Protein AF-A0A164MED4-F1 (afdb_monomer)

Nearest PDB structures (foldseek):
  8t9s-assembly1_A  TM=5.543E-01  e=3.605E+00  Mycobacterium phage Phaedrus
  4dm0-assembly1_A-2  TM=3.197E-01  e=7.855E+00  Escherichia coli

Sequence (87 aa):
MSSFLTATTHFTFESAEYWPEKVNRYGPDDRYESRVPAYIYVRLGAVTVMLTIEDARALADALPNVLAEHEYADYVADAAVQVKAVA

Radius of gyration: 21.4 Å; Cα contacts (8 Å, |Δi|>4): 83; chains: 1; bounding box: 44×26×68 Å

Solvent-accessible surface area (backbone atoms only — not comparable to full-atom values): 5308 Å² total; per-residue (Å²): 137,88,83,79,79,81,74,82,70,84,68,51,77,74,49,76,46,82,42,73,61,47,73,49,64,40,71,83,88,50,74,40,79,46,80,42,74,45,34,36,41,36,32,39,69,97,43,76,46,81,32,48,62,68,57,49,49,54,46,61,71,43,44,63,58,56,50,51,54,48,54,50,50,51,54,52,52,54,54,56,52,54,58,64,75,76,109

Foldseek 3Di:
DDDDPPPPPPFDWDDKDKDQWDWDFDDVPSPDIDTDHIWIWTDGDVDIDIGHPVRVVVCVVCVVVVVVVVVVVVVVVVVVVVVVVVD

Secondary structure (DSSP, 8-state):
------------EEEEEEE--EEEEESGGG-EEEEE--EEEEEETTEEEEEEHHHHHHHHHHHHHHHHHHHHHHHHHHHHHHHHH--

Organism: NCBI:txid455432

Mean predicted aligned error: 10.73 Å

pLDDT: mean 78.48, std 18.96, range [28.34, 96.19]

Structure (mmCIF, N/CA/C/O backbone):
data_AF-A0A164MED4-F1
#
_entry.id   AF-A0A164MED4-F1
#
loop_
_atom_site.group_PDB
_atom_site.id
_atom_site.type_symbol
_atom_site.label_atom_id
_atom_site.label_alt_id
_atom_site.label_comp_id
_atom_site.label_asym_id
_atom_site.label_entity_id
_atom_site.label_seq_id
_atom_site.pdbx_PDB_ins_code
_atom_site.Cartn_x
_atom_site.Cartn_y
_atom_site.Cartn_z
_atom_site.occupancy
_atom_site.B_iso_or_equiv
_atom_site.auth_seq_id
_atom_site.auth_comp_id
_atom_site.auth_asym_id
_atom_site.auth_atom_id
_atom_site.pdbx_PDB_model_num
ATOM 1 N N . MET A 1 1 ? 27.848 -18.574 -13.579 1.00 31.20 1 MET A N 1
ATOM 2 C CA . MET A 1 1 ? 26.598 -18.598 -14.366 1.00 31.20 1 MET A CA 1
ATOM 3 C C . MET A 1 1 ? 25.572 -17.793 -13.593 1.00 31.20 1 MET A C 1
ATOM 5 O O . MET A 1 1 ? 25.154 -18.253 -12.543 1.00 31.20 1 MET A O 1
ATOM 9 N N . SER A 1 2 ? 25.272 -16.570 -14.034 1.00 30.14 2 SER A N 1
ATOM 10 C CA . SER A 1 2 ? 24.262 -15.719 -13.394 1.00 30.14 2 SER A CA 1
ATOM 11 C C . SER A 1 2 ? 22.983 -15.827 -14.213 1.00 30.14 2 SER A C 1
ATOM 13 O O . SER A 1 2 ? 22.940 -15.366 -15.350 1.00 30.14 2 SER A O 1
ATOM 15 N N . SER A 1 3 ? 21.986 -16.524 -13.684 1.00 28.34 3 SER A N 1
ATOM 16 C CA . SER A 1 3 ? 20.646 -16.587 -14.260 1.00 28.34 3 SER A CA 1
ATOM 17 C C . SER A 1 3 ? 19.839 -15.414 -13.716 1.00 28.34 3 SER A C 1
ATOM 19 O O . SER A 1 3 ? 19.443 -15.429 -12.552 1.00 28.34 3 SER A O 1
ATOM 21 N N . PHE A 1 4 ? 19.602 -14.407 -14.552 1.00 36.50 4 PHE A N 1
ATOM 22 C CA . PHE A 1 4 ? 18.554 -13.426 -14.307 1.00 36.50 4 PHE A CA 1
ATOM 23 C C . PHE A 1 4 ? 17.233 -14.079 -14.713 1.00 36.50 4 PHE A C 1
ATOM 25 O O . PHE A 1 4 ? 16.975 -14.313 -15.892 1.00 36.50 4 PHE A O 1
ATOM 32 N N . LEU A 1 5 ? 16.425 -14.457 -13.724 1.00 33.78 5 LEU A N 1
ATOM 33 C CA . LEU A 1 5 ? 15.012 -14.730 -13.948 1.00 33.78 5 LEU A CA 1
ATOM 34 C C . LEU A 1 5 ? 14.367 -13.383 -14.277 1.00 33.78 5 LEU A C 1
ATOM 36 O O . LEU A 1 5 ? 14.033 -12.625 -13.370 1.00 33.78 5 LEU A O 1
ATOM 40 N N . THR A 1 6 ? 14.209 -13.074 -15.564 1.00 39.41 6 THR A N 1
ATOM 41 C CA . THR A 1 6 ? 13.276 -12.033 -16.001 1.00 39.41 6 THR A CA 1
ATOM 42 C C . THR A 1 6 ? 11.873 -12.563 -15.728 1.00 39.41 6 THR A C 1
ATOM 44 O O . THR A 1 6 ? 11.206 -13.122 -16.593 1.00 39.41 6 THR A O 1
ATOM 47 N N . ALA A 1 7 ? 11.441 -12.472 -14.475 1.00 36.09 7 ALA A N 1
ATOM 48 C CA . ALA A 1 7 ? 10.036 -12.558 -14.153 1.00 36.09 7 ALA A CA 1
ATOM 49 C C . ALA A 1 7 ? 9.431 -11.225 -14.596 1.00 36.09 7 ALA A C 1
ATOM 51 O O . ALA A 1 7 ? 9.325 -10.299 -13.792 1.00 36.09 7 ALA A O 1
ATOM 52 N N . THR A 1 8 ? 9.071 -11.112 -15.881 1.00 43.81 8 THR A N 1
ATOM 53 C CA . THR A 1 8 ? 8.179 -10.059 -16.384 1.00 43.81 8 THR A CA 1
ATOM 54 C C . THR A 1 8 ? 6.815 -10.302 -15.753 1.00 43.81 8 THR A C 1
ATOM 56 O O . THR A 1 8 ? 5.884 -10.842 -16.352 1.00 43.81 8 THR A O 1
ATOM 59 N N . THR A 1 9 ? 6.729 -10.025 -14.460 1.00 48.97 9 THR A N 1
ATOM 60 C CA . THR A 1 9 ? 5.501 -10.177 -13.712 1.00 48.97 9 THR A CA 1
ATOM 61 C C . THR A 1 9 ? 4.734 -8.915 -14.024 1.00 48.97 9 THR A C 1
ATOM 63 O O . THR A 1 9 ? 4.958 -7.873 -13.416 1.00 48.97 9 THR A O 1
ATOM 66 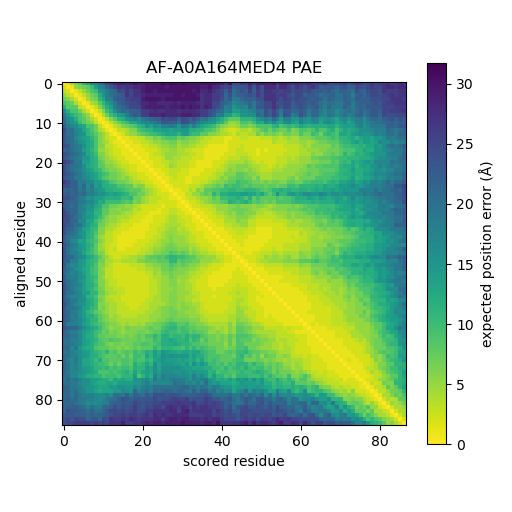N N . HIS A 1 10 ? 3.906 -8.987 -15.064 1.00 51.06 10 HIS A N 1
ATOM 67 C CA . HIS A 1 10 ? 2.938 -7.953 -15.389 1.00 51.06 10 HIS A CA 1
ATOM 68 C C . HIS A 1 10 ? 1.974 -7.832 -14.203 1.00 51.06 10 HIS A C 1
ATOM 70 O O . HIS A 1 10 ? 0.929 -8.477 -14.161 1.00 51.06 10 HIS A O 1
ATOM 76 N N . PHE A 1 11 ? 2.352 -7.058 -13.190 1.00 55.09 11 PHE A N 1
ATOM 77 C CA . PHE A 1 11 ? 1.461 -6.694 -12.106 1.00 55.09 11 PHE A CA 1
ATOM 78 C C . PHE A 1 11 ? 0.614 -5.531 -12.600 1.00 55.09 11 PHE A C 1
ATOM 80 O O . PHE A 1 11 ? 1.097 -4.410 -12.752 1.00 55.09 11 PHE A O 1
ATOM 87 N N . THR A 1 12 ? -0.658 -5.793 -12.880 1.00 59.66 12 THR A N 1
ATOM 88 C CA . THR A 1 12 ? -1.607 -4.712 -13.125 1.00 59.66 12 THR A CA 1
ATOM 89 C C . THR A 1 12 ? -1.962 -4.100 -11.780 1.00 59.66 12 THR A C 1
ATOM 91 O O . THR A 1 12 ? -2.551 -4.760 -10.923 1.00 59.66 12 THR A O 1
ATOM 94 N N . PHE A 1 13 ? -1.560 -2.849 -11.575 1.00 66.31 13 PHE A N 1
ATOM 95 C CA . PHE A 1 13 ? -1.993 -2.084 -10.417 1.00 66.31 13 PHE A CA 1
ATOM 96 C C . PHE A 1 13 ? -3.473 -1.747 -10.582 1.00 66.31 13 PHE A C 1
ATOM 98 O O . PHE A 1 13 ? -3.848 -1.039 -11.514 1.00 66.31 13 PHE A O 1
ATOM 105 N N . GLU A 1 14 ? -4.317 -2.274 -9.698 1.00 82.31 14 GLU A N 1
ATOM 106 C CA . GLU A 1 14 ? -5.766 -2.087 -9.799 1.00 82.31 14 GLU A CA 1
ATOM 107 C C . GLU A 1 14 ? -6.240 -0.922 -8.934 1.00 82.31 14 GLU A C 1
ATOM 109 O O . GLU A 1 14 ? -7.025 -0.085 -9.372 1.00 82.31 14 GLU A O 1
ATOM 114 N N . SER A 1 15 ? -5.782 -0.872 -7.682 1.00 85.44 15 SER A N 1
ATOM 115 C CA . SER A 1 15 ? -6.184 0.161 -6.728 1.00 85.44 15 SER A CA 1
ATOM 116 C C . SER A 1 15 ? -5.229 0.229 -5.541 1.00 85.44 15 SER A C 1
ATOM 118 O O . SER A 1 15 ? -4.595 -0.765 -5.178 1.00 85.44 15 SER A O 1
ATOM 120 N N . ALA A 1 16 ? -5.184 1.398 -4.906 1.00 87.94 16 ALA A N 1
ATOM 121 C CA . ALA A 1 16 ? -4.658 1.557 -3.560 1.00 87.94 16 ALA A CA 1
ATOM 122 C C . ALA A 1 16 ? -5.715 2.201 -2.667 1.00 87.94 16 ALA A C 1
ATOM 124 O O . ALA A 1 16 ? -6.399 3.142 -3.071 1.00 87.94 16 ALA A O 1
ATOM 125 N N . GLU A 1 17 ? -5.826 1.694 -1.446 1.00 93.88 17 GLU A N 1
ATOM 126 C CA . GLU A 1 17 ? -6.802 2.138 -0.462 1.00 93.88 17 GLU A CA 1
ATOM 127 C C . GLU A 1 17 ? -6.096 2.488 0.848 1.00 93.88 17 GLU A C 1
ATOM 129 O O . GLU A 1 17 ? -5.362 1.673 1.411 1.00 93.88 17 GLU A O 1
ATOM 134 N N . TYR A 1 18 ? -6.317 3.709 1.336 1.00 93.50 18 TYR A N 1
ATOM 135 C CA . TYR A 1 18 ? -5.780 4.167 2.612 1.00 93.50 18 TYR A CA 1
ATOM 136 C C . TYR A 1 18 ? -6.709 3.775 3.759 1.00 93.50 18 TYR A C 1
ATOM 138 O O . TYR A 1 18 ? -7.894 4.108 3.755 1.00 93.50 18 TYR A O 1
ATOM 146 N N . TRP A 1 19 ? -6.148 3.103 4.758 1.00 94.56 19 TRP A N 1
ATOM 147 C CA . TRP A 1 19 ? -6.835 2.709 5.977 1.00 94.56 19 TRP A CA 1
ATOM 148 C C . TRP A 1 19 ? -6.260 3.514 7.144 1.00 94.56 19 TRP A C 1
ATOM 150 O O . TRP A 1 19 ? -5.096 3.308 7.498 1.00 94.56 19 TRP A O 1
ATOM 160 N N . PRO A 1 20 ? -7.032 4.447 7.734 1.00 95.31 20 PRO A N 1
ATOM 161 C CA . PRO A 1 20 ? -6.537 5.281 8.820 1.00 95.31 20 PRO A CA 1
ATOM 162 C C . PRO A 1 20 ? -6.321 4.473 10.100 1.00 95.31 20 PRO A C 1
ATOM 164 O O . PRO A 1 20 ? -6.923 3.415 10.303 1.00 95.31 20 PRO A O 1
ATOM 167 N N . GLU A 1 21 ? -5.488 5.019 10.986 1.00 96.12 21 GLU A N 1
ATOM 168 C CA . GLU A 1 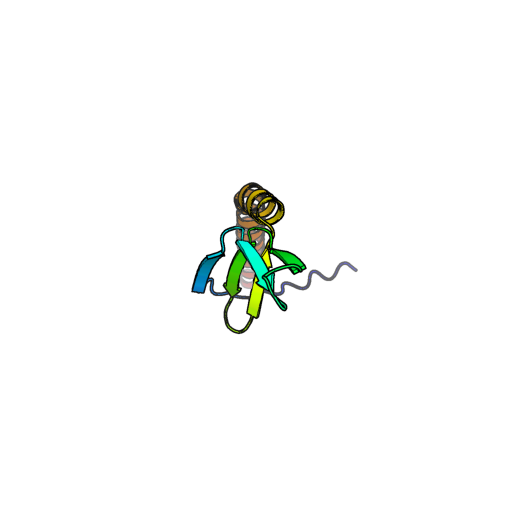21 ? -5.330 4.492 12.340 1.00 96.12 21 GLU A CA 1
ATOM 169 C C . GLU A 1 21 ? -6.689 4.456 13.050 1.00 96.12 21 GLU A C 1
ATOM 171 O O . GLU A 1 21 ? -7.489 5.393 12.954 1.00 96.12 21 GLU A O 1
ATOM 176 N N . LYS A 1 22 ? -6.951 3.374 13.786 1.00 94.62 22 LYS A N 1
ATOM 177 C CA . LYS A 1 22 ? -8.154 3.255 14.613 1.00 94.62 22 LYS A CA 1
ATOM 178 C C . LYS A 1 22 ? -7.880 2.534 15.921 1.00 94.62 22 LYS A C 1
ATOM 180 O O . LYS A 1 22 ? -7.023 1.657 16.011 1.00 94.62 22 LYS A O 1
ATOM 185 N N . VAL A 1 23 ? -8.676 2.867 16.930 1.00 96.19 23 VAL A N 1
ATOM 186 C CA . VAL A 1 23 ? -8.696 2.165 18.213 1.00 96.19 23 VAL A CA 1
ATOM 187 C C . VAL A 1 23 ? -9.982 1.360 18.289 1.00 96.19 23 VAL A C 1
ATOM 189 O O . VAL A 1 23 ? -11.073 1.924 18.301 1.00 96.19 23 VAL A O 1
ATOM 192 N N . ASN A 1 24 ? -9.857 0.038 18.332 1.00 93.56 24 ASN A N 1
ATOM 193 C CA . ASN A 1 24 ? -10.983 -0.849 18.576 1.00 93.56 24 ASN A CA 1
ATOM 194 C C . ASN A 1 24 ? -11.133 -1.029 20.085 1.00 93.56 24 ASN A C 1
ATOM 196 O O . ASN A 1 24 ? -10.207 -1.510 20.742 1.00 93.56 24 ASN A O 1
ATOM 200 N N . ARG A 1 25 ? -12.299 -0.670 20.618 1.00 95.62 25 ARG A N 1
ATOM 201 C CA . ARG A 1 25 ? -12.676 -0.943 22.006 1.00 95.62 25 ARG A CA 1
ATOM 202 C C . ARG A 1 25 ? -13.614 -2.138 22.055 1.00 95.62 25 ARG A C 1
ATOM 204 O O . ARG A 1 25 ? -14.461 -2.281 21.175 1.00 95.62 25 ARG A O 1
ATOM 211 N N . TYR A 1 26 ? -13.400 -3.039 23.007 1.00 91.75 26 TYR A N 1
ATOM 212 C CA . TYR A 1 26 ? -14.197 -4.257 23.129 1.00 91.75 26 TYR A CA 1
ATOM 213 C C . TYR A 1 26 ? -14.255 -4.781 24.569 1.00 91.75 26 TYR A C 1
ATOM 215 O O . TYR A 1 26 ? -13.461 -4.411 25.435 1.00 91.75 26 TYR A O 1
ATOM 223 N N . GLY A 1 27 ? -15.201 -5.691 24.813 1.00 92.25 27 GLY A N 1
ATOM 224 C CA . GLY A 1 27 ? -15.495 -6.251 26.133 1.00 92.25 27 GLY A CA 1
ATOM 225 C C . GLY A 1 27 ? -16.562 -5.463 26.903 1.00 92.25 27 GLY A C 1
ATOM 226 O O . GLY A 1 27 ? -17.067 -4.460 26.403 1.00 92.25 27 GLY A O 1
ATOM 227 N N . PRO A 1 28 ? -16.936 -5.926 28.111 1.00 91.62 28 PRO A N 1
ATOM 228 C CA . PRO A 1 28 ? -17.854 -5.183 28.961 1.00 91.62 28 PRO A CA 1
ATOM 229 C C . PRO A 1 28 ? -17.226 -3.834 29.317 1.00 91.62 28 PRO A C 1
ATOM 231 O O . PRO A 1 28 ? -16.063 -3.786 29.728 1.00 91.62 28 PRO A O 1
ATOM 234 N N . ASP A 1 29 ? -17.999 -2.769 29.118 1.00 93.50 29 ASP A N 1
ATOM 235 C CA . ASP A 1 29 ? -17.617 -1.376 29.363 1.00 93.50 29 ASP A CA 1
ATOM 236 C C . ASP A 1 29 ? -16.386 -0.893 28.572 1.00 93.50 29 ASP A C 1
ATOM 238 O O . ASP A 1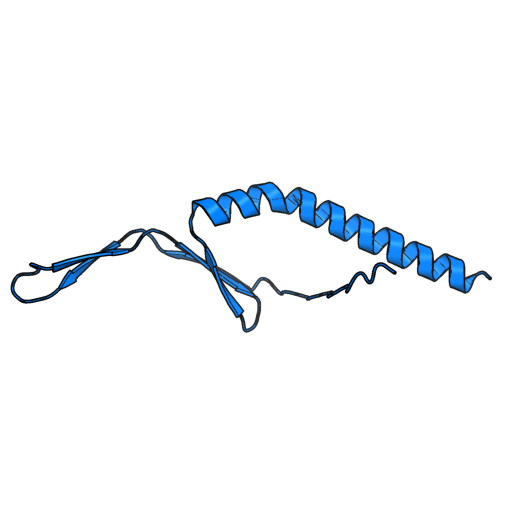 29 ? -15.646 -0.036 29.052 1.00 93.50 29 ASP A O 1
ATOM 242 N N . ASP A 1 30 ? -16.129 -1.442 27.374 1.00 90.94 30 ASP A N 1
ATOM 243 C CA . ASP A 1 30 ? -15.030 -1.008 26.488 1.00 90.94 30 ASP A CA 1
ATOM 244 C C . ASP A 1 30 ? -13.623 -1.088 27.121 1.00 90.94 30 ASP A C 1
ATOM 246 O O . ASP A 1 30 ? -12.679 -0.425 26.688 1.00 90.94 30 ASP A O 1
ATOM 250 N N . ARG A 1 31 ? -13.455 -1.926 28.152 1.00 94.12 31 ARG A N 1
ATOM 251 C CA . ARG A 1 31 ? -12.231 -1.982 28.970 1.00 94.12 31 ARG A CA 1
ATOM 252 C C . ARG A 1 31 ? -10.979 -2.493 28.247 1.00 94.12 31 ARG A C 1
ATOM 254 O O . ARG A 1 31 ? -9.884 -2.377 28.794 1.00 94.12 31 ARG A O 1
ATOM 261 N N . TYR A 1 32 ? -11.123 -3.113 27.076 1.00 95.69 32 TYR A N 1
ATOM 262 C CA . TYR A 1 32 ? -9.994 -3.560 26.263 1.00 95.69 32 TYR A CA 1
ATOM 263 C C . TYR A 1 32 ? -9.849 -2.675 25.035 1.00 95.69 32 TYR A C 1
ATOM 265 O O . 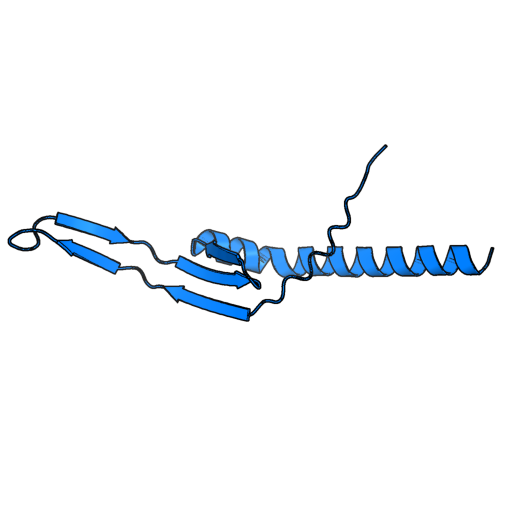TYR A 1 32 ? -10.813 -2.453 24.305 1.00 95.69 32 TYR A O 1
ATOM 273 N N . GLU A 1 33 ? -8.623 -2.230 24.772 1.00 95.88 33 GLU A N 1
ATOM 274 C CA . GLU A 1 33 ? -8.288 -1.447 23.588 1.00 95.88 33 GLU A CA 1
ATOM 275 C C . GLU A 1 33 ? -7.297 -2.212 22.705 1.00 95.88 33 GLU A C 1
ATOM 277 O O . GLU A 1 33 ? -6.326 -2.801 23.181 1.00 95.88 33 GLU A O 1
ATOM 282 N N . SER A 1 34 ? -7.527 -2.179 21.396 1.00 95.12 34 SER A N 1
ATOM 283 C CA . SER A 1 34 ? -6.577 -2.620 20.378 1.00 95.12 34 SER A CA 1
ATOM 284 C C . SER A 1 34 ? -6.348 -1.476 19.403 1.00 95.12 34 SER A C 1
ATOM 286 O O . SER A 1 34 ? -7.277 -1.022 18.733 1.00 95.12 34 SER A O 1
ATOM 288 N N . ARG A 1 35 ? -5.108 -0.990 19.343 1.00 95.19 35 ARG A N 1
ATOM 289 C CA . ARG A 1 35 ? -4.702 0.028 18.374 1.00 95.19 35 ARG A CA 1
ATOM 290 C C . ARG A 1 35 ? -4.297 -0.648 17.076 1.00 95.19 35 ARG A C 1
ATOM 292 O O . ARG A 1 35 ? -3.444 -1.532 17.078 1.00 95.19 35 ARG A O 1
ATOM 299 N N . VAL A 1 36 ? -4.913 -0.218 15.988 1.00 92.62 36 VAL A N 1
ATOM 300 C CA . VAL A 1 36 ? -4.599 -0.651 14.632 1.00 92.62 36 VAL A CA 1
ATOM 301 C C . VAL A 1 36 ? -3.926 0.529 13.933 1.00 92.62 36 VAL A C 1
ATOM 303 O O . VAL A 1 36 ? -4.587 1.558 13.776 1.00 92.62 36 VAL A O 1
ATOM 306 N N . PRO A 1 37 ? -2.643 0.411 13.544 1.00 94.62 37 PRO A N 1
ATOM 307 C CA . PRO A 1 37 ? -1.931 1.450 12.805 1.00 94.62 37 PRO A CA 1
ATOM 308 C C . PRO A 1 37 ? -2.606 1.790 11.474 1.00 94.62 37 PRO A C 1
ATOM 310 O O . PRO A 1 37 ? -3.467 1.056 10.989 1.00 94.62 37 PRO A O 1
ATOM 313 N N . ALA A 1 38 ? -2.185 2.896 10.866 1.00 95.75 38 ALA A N 1
ATOM 314 C CA . ALA A 1 38 ? -2.571 3.203 9.497 1.00 95.75 38 ALA A CA 1
ATOM 315 C C . ALA A 1 38 ? -1.835 2.291 8.500 1.00 95.75 38 ALA A C 1
ATOM 317 O O . ALA A 1 38 ? -0.651 1.995 8.675 1.00 95.75 38 ALA A O 1
ATOM 318 N N . TYR A 1 39 ? -2.526 1.898 7.433 1.00 96.00 39 TYR A N 1
ATOM 319 C CA . TYR A 1 39 ? -1.989 1.044 6.374 1.00 96.00 39 TYR A CA 1
ATOM 320 C C . TYR A 1 39 ? -2.443 1.519 4.996 1.00 96.00 39 TYR A C 1
ATOM 322 O O . TYR A 1 39 ? -3.453 2.210 4.856 1.00 96.00 39 TYR A O 1
ATOM 330 N N . ILE A 1 40 ? -1.716 1.099 3.966 1.00 94.31 40 ILE A N 1
ATOM 331 C CA . ILE A 1 40 ? -2.167 1.173 2.577 1.00 94.31 40 ILE A CA 1
ATOM 332 C C . ILE A 1 40 ? -2.313 -0.251 2.060 1.00 94.31 40 ILE A C 1
ATOM 334 O O . ILE A 1 40 ? -1.380 -1.049 2.138 1.00 94.31 40 ILE A O 1
ATOM 338 N N . TYR A 1 41 ? -3.486 -0.562 1.520 1.00 92.44 41 TYR A N 1
ATOM 339 C CA . TYR A 1 41 ? -3.729 -1.818 0.825 1.00 92.44 41 TYR A CA 1
ATOM 340 C C . TYR A 1 41 ? -3.619 -1.587 -0.671 1.00 92.44 41 TYR A C 1
ATOM 342 O O . TYR A 1 41 ? -4.334 -0.758 -1.228 1.00 92.44 41 TYR A O 1
ATOM 350 N N . VAL A 1 42 ? -2.733 -2.333 -1.317 1.00 90.25 42 VAL A N 1
ATOM 351 C CA . VAL A 1 42 ? -2.510 -2.283 -2.759 1.00 90.25 42 VAL A CA 1
ATOM 352 C C . VAL A 1 42 ? -3.017 -3.576 -3.378 1.00 90.25 42 VAL A C 1
ATOM 354 O O . VAL A 1 42 ? -2.616 -4.662 -2.957 1.00 90.25 42 VAL A O 1
ATOM 357 N N . ARG A 1 43 ? -3.888 -3.473 -4.384 1.00 87.62 43 ARG A N 1
ATOM 358 C CA . ARG A 1 43 ? -4.356 -4.622 -5.170 1.00 87.62 43 ARG A CA 1
ATOM 359 C C . ARG A 1 43 ? -3.561 -4.724 -6.467 1.00 87.62 43 ARG A C 1
ATOM 361 O O . ARG A 1 43 ? -3.529 -3.781 -7.260 1.00 87.62 43 ARG A O 1
ATOM 368 N N . LEU A 1 44 ? -2.927 -5.877 -6.649 1.00 85.31 44 LEU A N 1
ATOM 369 C CA . LEU A 1 44 ? -2.089 -6.251 -7.783 1.00 85.31 44 LEU A CA 1
ATOM 370 C C . LEU A 1 44 ? -2.646 -7.554 -8.372 1.00 85.31 44 LEU A C 1
ATOM 372 O O . LEU A 1 44 ? -2.224 -8.653 -7.996 1.00 85.31 44 LEU A O 1
ATOM 376 N N . GLY A 1 45 ? -3.646 -7.447 -9.247 1.00 83.62 45 GLY A N 1
ATOM 377 C CA . GLY A 1 45 ? -4.396 -8.611 -9.719 1.00 83.62 45 GLY A CA 1
ATOM 378 C C . GLY A 1 45 ? -5.018 -9.400 -8.559 1.00 83.62 45 GLY A C 1
ATOM 379 O O . GLY A 1 45 ? -5.688 -8.856 -7.686 1.00 83.62 45 GLY A O 1
ATOM 380 N N . ALA A 1 46 ? -4.732 -10.703 -8.496 1.00 83.62 46 ALA A N 1
ATOM 381 C CA . ALA A 1 46 ? -5.221 -11.581 -7.428 1.00 83.62 46 ALA A CA 1
ATOM 382 C C . ALA A 1 46 ? -4.508 -11.398 -6.069 1.00 83.62 46 ALA A C 1
ATOM 384 O O . ALA A 1 46 ? -4.878 -12.051 -5.092 1.00 83.62 46 ALA A O 1
ATOM 385 N N . VAL A 1 47 ? -3.476 -10.551 -5.991 1.00 85.81 47 VAL A N 1
ATOM 386 C CA . VAL A 1 47 ? -2.683 -10.339 -4.775 1.00 85.81 47 VAL A CA 1
ATOM 387 C C . VAL A 1 47 ? -3.071 -9.017 -4.124 1.00 85.81 47 VAL A C 1
ATOM 389 O O . VAL A 1 47 ? -3.158 -7.984 -4.781 1.00 85.81 47 VAL A O 1
ATOM 392 N N . THR A 1 48 ? -3.272 -9.034 -2.806 1.00 89.75 48 THR A N 1
ATOM 393 C CA . THR A 1 48 ? -3.398 -7.815 -1.999 1.00 89.75 48 THR A CA 1
ATOM 394 C C . THR A 1 48 ? -2.185 -7.695 -1.087 1.00 89.75 48 THR A C 1
ATOM 396 O O . THR A 1 48 ? -1.897 -8.608 -0.315 1.00 89.75 48 THR A O 1
ATOM 399 N N . VAL A 1 49 ? -1.485 -6.569 -1.174 1.00 91.00 49 VAL A N 1
ATOM 400 C CA . VAL A 1 49 ? -0.328 -6.244 -0.338 1.00 91.00 49 VAL A CA 1
ATOM 401 C C . VAL A 1 49 ? -0.748 -5.192 0.677 1.00 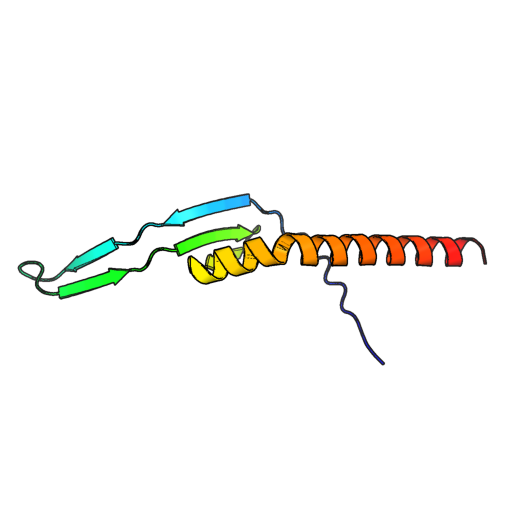91.00 49 VAL A C 1
ATOM 403 O O . VAL A 1 49 ? -1.336 -4.177 0.314 1.00 91.00 49 VAL A O 1
ATOM 406 N N . 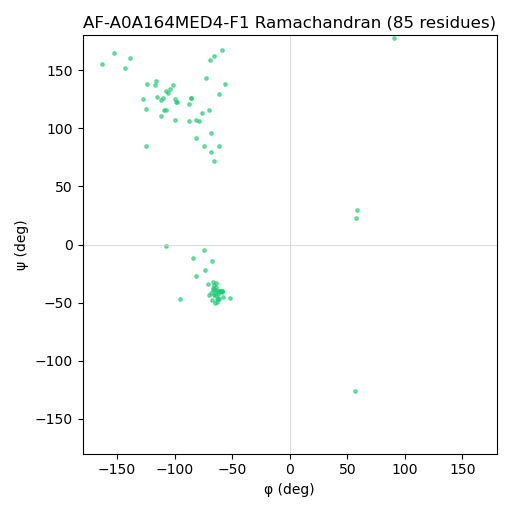MET A 1 50 ? -0.444 -5.433 1.948 1.00 94.56 50 MET A N 1
ATOM 407 C CA . MET A 1 50 ? -0.600 -4.445 3.011 1.00 94.56 50 MET A CA 1
ATOM 408 C C . MET A 1 50 ? 0.760 -3.816 3.292 1.00 94.56 50 MET A C 1
ATOM 410 O O . MET A 1 50 ? 1.715 -4.531 3.590 1.00 94.56 50 MET A O 1
ATOM 414 N N . LEU A 1 51 ? 0.835 -2.492 3.218 1.00 93.75 51 LEU A N 1
ATOM 415 C CA . LEU A 1 51 ? 2.037 -1.720 3.513 1.00 93.75 51 LEU A CA 1
ATOM 416 C C . LEU A 1 51 ? 1.795 -0.823 4.722 1.00 93.75 51 LEU A C 1
ATOM 418 O O . LEU A 1 51 ? 0.721 -0.230 4.866 1.00 93.75 51 LEU A O 1
ATOM 422 N N . THR A 1 52 ? 2.810 -0.701 5.575 1.00 95.56 52 THR A N 1
ATOM 423 C CA . THR A 1 52 ? 2.874 0.401 6.541 1.00 95.56 52 THR A CA 1
ATOM 424 C C . THR A 1 52 ? 3.036 1.725 5.786 1.00 95.56 52 THR A C 1
ATOM 426 O O . THR A 1 52 ? 3.401 1.745 4.606 1.00 95.56 52 THR A O 1
ATOM 429 N N . ILE A 1 53 ? 2.756 2.853 6.442 1.00 93.88 53 ILE A N 1
ATOM 430 C CA . ILE A 1 53 ? 2.917 4.167 5.802 1.00 93.88 53 ILE A CA 1
ATOM 431 C C . ILE A 1 53 ? 4.394 4.454 5.509 1.00 93.88 53 ILE A C 1
ATOM 433 O O . ILE A 1 53 ? 4.711 5.054 4.482 1.00 93.88 53 ILE A O 1
ATOM 437 N N . GLU A 1 54 ? 5.299 4.006 6.378 1.00 93.94 54 GLU A N 1
ATOM 438 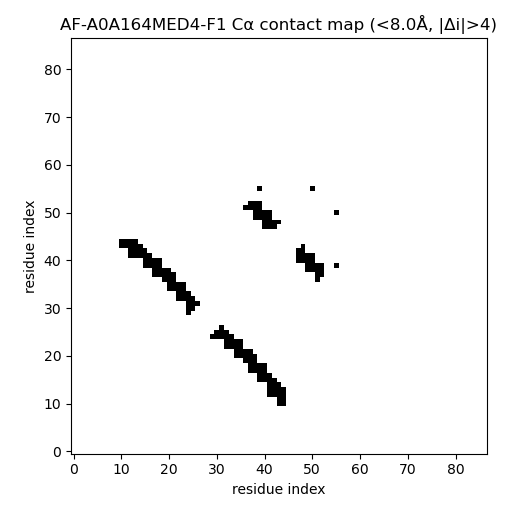C CA . GLU A 1 54 ? 6.742 4.110 6.186 1.00 93.94 54 GLU A CA 1
ATOM 439 C C . GLU A 1 54 ? 7.210 3.307 4.967 1.00 93.94 54 GLU A C 1
ATOM 441 O O . GLU A 1 54 ? 7.886 3.863 4.100 1.00 93.94 54 GLU A O 1
ATOM 446 N N . ASP A 1 55 ? 6.794 2.044 4.849 1.00 92.44 55 ASP A N 1
ATOM 447 C CA . ASP A 1 55 ? 7.175 1.192 3.717 1.00 92.44 55 ASP A CA 1
ATOM 448 C C . ASP A 1 55 ? 6.592 1.713 2.401 1.00 92.44 55 ASP A C 1
ATOM 450 O O . ASP A 1 55 ? 7.261 1.698 1.369 1.00 92.44 55 ASP A O 1
ATOM 454 N N . ALA A 1 56 ? 5.358 2.225 2.426 1.00 88.94 56 ALA A N 1
ATOM 455 C CA . ALA A 1 56 ? 4.740 2.820 1.248 1.00 88.94 56 ALA A CA 1
ATOM 456 C C . ALA A 1 56 ? 5.488 4.075 0.769 1.00 88.94 56 ALA A C 1
ATOM 458 O O . ALA A 1 56 ? 5.617 4.284 -0.437 1.00 88.94 56 ALA A O 1
ATOM 459 N N . ARG A 1 57 ? 6.015 4.895 1.690 1.00 89.62 57 ARG A N 1
ATOM 460 C CA . ARG A 1 57 ? 6.878 6.037 1.344 1.00 89.62 57 ARG A CA 1
ATOM 461 C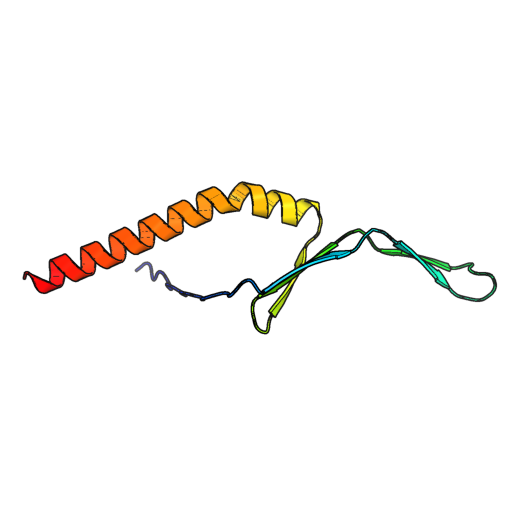 C . ARG A 1 57 ? 8.208 5.579 0.763 1.00 89.62 57 ARG A C 1
ATOM 463 O O . ARG A 1 57 ? 8.587 6.056 -0.298 1.00 89.62 57 ARG A O 1
ATOM 470 N N . ALA A 1 58 ? 8.870 4.622 1.411 1.00 90.75 58 ALA A N 1
ATOM 471 C CA . ALA A 1 58 ? 10.130 4.075 0.916 1.00 90.75 58 ALA A CA 1
ATOM 472 C C . ALA A 1 58 ? 9.976 3.473 -0.491 1.00 90.75 58 ALA A C 1
ATOM 474 O O . ALA A 1 58 ? 10.830 3.675 -1.353 1.00 90.75 58 ALA A O 1
ATOM 475 N N . LEU A 1 59 ? 8.857 2.787 -0.748 1.00 85.62 59 LEU A N 1
ATOM 476 C CA . LEU A 1 59 ? 8.517 2.293 -2.077 1.00 85.62 59 LEU A CA 1
ATOM 477 C C . LEU A 1 59 ? 8.313 3.442 -3.070 1.00 85.62 59 LEU A C 1
ATOM 479 O O . LEU A 1 59 ? 8.871 3.393 -4.161 1.00 85.62 59 LEU A O 1
ATOM 483 N N . ALA A 1 60 ? 7.554 4.477 -2.703 1.00 84.75 60 ALA A N 1
ATOM 484 C CA . ALA A 1 60 ? 7.329 5.639 -3.561 1.00 84.75 60 ALA A CA 1
ATOM 485 C C . ALA A 1 60 ? 8.636 6.348 -3.952 1.00 84.75 60 ALA A C 1
ATOM 487 O O . ALA A 1 60 ? 8.799 6.722 -5.111 1.00 84.75 60 ALA A O 1
ATOM 488 N N . ASP A 1 61 ? 9.578 6.467 -3.017 1.00 89.44 61 ASP A N 1
ATOM 489 C CA . ASP A 1 61 ? 10.888 7.076 -3.259 1.00 89.44 61 ASP A CA 1
ATOM 490 C C . ASP A 1 61 ? 11.784 6.198 -4.150 1.00 89.44 61 ASP A C 1
ATOM 492 O O . ASP A 1 61 ? 12.566 6.709 -4.952 1.00 89.44 61 ASP A O 1
ATOM 496 N N . ALA A 1 62 ? 11.667 4.871 -4.038 1.00 86.31 62 ALA A N 1
ATOM 497 C CA . ALA A 1 62 ? 12.439 3.921 -4.836 1.00 86.31 62 ALA A CA 1
ATOM 498 C C . ALA A 1 62 ? 11.863 3.690 -6.246 1.00 86.31 62 ALA A C 1
ATOM 500 O O . ALA A 1 62 ? 12.618 3.354 -7.161 1.00 86.31 62 ALA A O 1
ATOM 501 N N . LEU A 1 63 ? 10.550 3.873 -6.437 1.00 82.69 63 LEU A N 1
ATOM 502 C CA . LEU A 1 63 ? 9.839 3.572 -7.686 1.00 82.69 63 LEU A CA 1
ATOM 503 C C . LEU A 1 63 ? 10.479 4.198 -8.937 1.00 82.69 63 LEU A C 1
ATOM 505 O O . LEU A 1 63 ? 10.650 3.467 -9.910 1.00 82.69 63 LEU A O 1
ATOM 509 N N . PRO A 1 64 ? 10.882 5.485 -8.954 1.00 84.50 64 PRO A N 1
ATOM 510 C CA . PRO A 1 64 ? 11.509 6.081 -10.133 1.00 84.50 64 PRO A CA 1
ATOM 511 C C . PRO A 1 64 ? 12.789 5.360 -10.569 1.00 84.50 64 PRO A C 1
ATOM 513 O O . PRO A 1 64 ? 12.991 5.135 -11.760 1.00 84.50 64 PRO A O 1
ATOM 516 N N . ASN A 1 65 ? 13.630 4.957 -9.612 1.00 81.94 65 ASN A N 1
ATOM 517 C CA . ASN A 1 65 ? 14.876 4.251 -9.910 1.00 81.94 65 ASN A CA 1
ATOM 518 C C . ASN A 1 65 ? 14.595 2.838 -10.425 1.00 81.94 65 ASN A C 1
ATOM 520 O O . ASN A 1 65 ? 15.173 2.427 -11.426 1.00 81.94 65 ASN A O 1
ATOM 524 N N . VAL A 1 66 ? 13.662 2.123 -9.789 1.00 77.50 66 VAL A N 1
ATOM 525 C CA . VAL A 1 66 ? 13.260 0.773 -10.214 1.00 77.50 66 VAL A CA 1
ATOM 526 C C . VAL A 1 66 ? 12.668 0.791 -11.627 1.00 77.50 66 VAL A C 1
ATOM 528 O O . VAL A 1 66 ? 12.972 -0.087 -12.431 1.00 77.50 66 VAL A O 1
ATOM 531 N N . LEU A 1 67 ? 11.853 1.798 -11.957 1.00 76.56 67 LEU A N 1
ATOM 532 C CA . LEU A 1 67 ? 11.294 1.961 -13.301 1.00 76.56 67 LEU A CA 1
ATOM 533 C C . LEU A 1 67 ? 12.383 2.267 -14.335 1.00 76.56 67 LEU A C 1
ATOM 535 O O . LEU A 1 67 ? 12.395 1.647 -15.393 1.00 76.56 67 LEU A O 1
ATOM 539 N N . ALA A 1 68 ? 13.335 3.148 -14.015 1.00 78.94 68 ALA A N 1
ATOM 540 C CA . ALA A 1 68 ? 14.458 3.440 -14.904 1.00 78.94 68 ALA A CA 1
ATOM 541 C C . ALA A 1 68 ? 15.339 2.201 -15.162 1.00 78.94 68 ALA A C 1
ATOM 543 O O . ALA A 1 68 ? 15.768 1.964 -16.292 1.00 78.94 68 ALA A O 1
ATOM 544 N N . GLU A 1 69 ? 15.590 1.385 -14.134 1.00 79.25 69 GLU A N 1
ATOM 545 C CA . GLU A 1 69 ? 16.319 0.119 -14.270 1.00 79.25 69 GLU A CA 1
ATOM 546 C C . GLU A 1 69 ? 15.561 -0.893 -15.143 1.00 79.25 69 GLU A C 1
ATOM 548 O O . GLU A 1 69 ? 16.181 -1.570 -15.967 1.00 79.25 69 GLU A O 1
ATOM 553 N N . HIS A 1 70 ? 14.232 -0.968 -15.009 1.00 75.56 70 HIS A N 1
ATOM 554 C CA . HIS A 1 70 ? 13.382 -1.820 -15.843 1.00 75.56 70 HIS A CA 1
ATOM 555 C C . HIS A 1 70 ? 13.397 -1.382 -17.312 1.00 75.56 70 HIS A C 1
ATOM 557 O O . HIS A 1 70 ? 13.654 -2.198 -18.191 1.00 75.56 70 HIS A O 1
ATOM 563 N N . GLU A 1 71 ? 13.178 -0.095 -17.589 1.00 77.00 71 GLU A N 1
ATOM 564 C CA . GLU A 1 71 ? 13.200 0.449 -18.953 1.00 77.00 71 GLU A CA 1
ATOM 565 C C . GLU A 1 71 ? 14.558 0.232 -19.632 1.00 77.00 71 GLU A C 1
ATOM 567 O O . GLU A 1 71 ? 14.630 -0.131 -20.808 1.00 77.00 71 GLU A O 1
ATOM 572 N N . TYR A 1 72 ? 15.653 0.405 -18.888 1.00 76.12 72 TYR A N 1
ATOM 573 C CA . TYR A 1 72 ? 16.989 0.115 -19.397 1.00 76.12 72 TYR A CA 1
ATOM 574 C C . TYR A 1 72 ? 17.175 -1.378 -19.706 1.00 76.12 72 TYR A C 1
ATOM 576 O O . TYR A 1 72 ? 17.760 -1.726 -20.735 1.00 76.12 72 TYR A O 1
ATOM 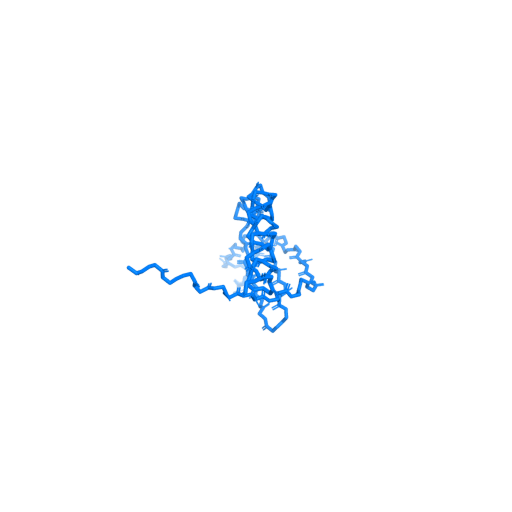584 N N . ALA A 1 73 ? 16.672 -2.265 -18.844 1.00 75.88 73 ALA A N 1
ATOM 585 C CA . ALA A 1 73 ? 16.721 -3.705 -19.076 1.00 75.88 73 ALA A CA 1
ATOM 586 C C . ALA A 1 73 ? 15.930 -4.111 -20.332 1.00 75.88 73 ALA A C 1
ATOM 588 O O . ALA A 1 73 ? 16.449 -4.889 -21.137 1.00 75.88 73 ALA A O 1
ATOM 589 N N . ASP A 1 74 ? 14.739 -3.543 -20.537 1.00 76.62 74 ASP A N 1
ATOM 590 C CA . ASP A 1 74 ? 13.921 -3.768 -21.735 1.00 76.62 74 ASP A CA 1
ATOM 591 C C . ASP A 1 74 ? 14.639 -3.287 -23.002 1.00 76.62 74 ASP A C 1
ATOM 593 O O . ASP A 1 74 ? 14.754 -4.030 -23.977 1.00 76.62 74 ASP A O 1
ATOM 597 N N . TYR A 1 75 ? 15.224 -2.084 -22.969 1.00 75.69 75 TYR A N 1
ATOM 598 C CA . TYR A 1 75 ? 16.002 -1.546 -24.087 1.00 75.69 75 TYR A CA 1
ATOM 599 C C . TYR A 1 75 ? 17.178 -2.458 -24.474 1.00 75.69 75 TYR A C 1
ATOM 601 O O . TYR A 1 75 ? 17.406 -2.735 -25.655 1.00 75.69 75 TYR A O 1
ATOM 609 N N . VAL A 1 76 ? 17.934 -2.949 -23.486 1.00 80.94 76 VAL A N 1
ATOM 610 C CA . VAL A 1 76 ? 19.062 -3.861 -23.729 1.00 80.94 76 VAL A CA 1
ATOM 611 C C . VAL A 1 76 ? 18.579 -5.208 -24.271 1.00 80.94 76 VAL A C 1
ATOM 613 O O . VAL A 1 76 ? 19.224 -5.769 -25.162 1.00 80.94 76 VAL A O 1
ATOM 616 N N . ALA A 1 77 ? 17.460 -5.730 -23.763 1.00 76.06 77 ALA A N 1
ATOM 617 C CA . ALA A 1 77 ? 16.870 -6.974 -24.245 1.00 76.06 77 ALA A CA 1
ATOM 618 C C . ALA A 1 77 ? 16.461 -6.864 -25.723 1.00 76.06 77 ALA A C 1
ATOM 620 O O . ALA A 1 77 ? 16.847 -7.720 -26.526 1.00 76.06 77 ALA A O 1
ATOM 621 N N . ASP A 1 78 ? 15.784 -5.782 -26.106 1.00 75.75 78 ASP A N 1
ATOM 622 C CA . ASP A 1 78 ? 15.371 -5.527 -27.489 1.00 75.75 78 ASP A CA 1
ATOM 623 C C . ASP A 1 78 ? 16.573 -5.337 -28.425 1.00 75.75 78 ASP A C 1
ATOM 625 O O . ASP A 1 78 ? 16.634 -5.931 -29.509 1.00 75.75 78 ASP A O 1
ATOM 629 N N . ALA A 1 79 ? 17.584 -4.578 -27.992 1.00 71.06 79 ALA A N 1
ATOM 630 C CA . ALA A 1 79 ? 18.810 -4.384 -28.761 1.00 71.06 79 ALA A CA 1
ATOM 631 C C . ALA A 1 79 ? 19.558 -5.710 -29.002 1.00 71.06 79 ALA A C 1
ATOM 633 O O . ALA A 1 79 ? 20.050 -5.963 -30.105 1.00 71.06 79 ALA A O 1
ATOM 634 N N . ALA A 1 80 ? 19.608 -6.598 -28.003 1.00 65.94 80 ALA A N 1
ATOM 635 C CA . ALA A 1 80 ? 20.241 -7.910 -28.128 1.00 65.94 80 ALA A CA 1
ATOM 636 C C . ALA A 1 80 ? 19.500 -8.847 -29.102 1.00 65.94 80 ALA A C 1
ATOM 638 O O . ALA A 1 80 ? 20.137 -9.660 -29.782 1.00 65.94 80 ALA A O 1
ATOM 639 N N . VAL A 1 81 ? 18.171 -8.736 -29.198 1.00 64.38 81 VAL A N 1
ATOM 640 C CA . VAL A 1 81 ? 17.359 -9.484 -30.172 1.00 64.38 81 VAL A CA 1
ATOM 641 C C . VAL A 1 81 ? 17.637 -9.004 -31.596 1.00 64.38 81 VAL A C 1
ATOM 643 O O . VAL A 1 81 ? 17.814 -9.831 -32.491 1.00 64.38 81 VAL A O 1
ATOM 646 N N . GLN A 1 82 ? 17.757 -7.691 -31.813 1.00 56.97 82 GLN A N 1
ATOM 647 C CA . GLN A 1 82 ? 18.041 -7.156 -33.148 1.00 56.97 82 GLN A CA 1
ATOM 648 C C . GLN A 1 82 ? 19.437 -7.525 -33.658 1.00 56.97 82 GLN A C 1
ATOM 650 O O . GLN A 1 82 ? 19.585 -7.868 -34.828 1.00 56.97 82 GLN A O 1
ATOM 655 N N . VAL A 1 83 ? 20.452 -7.556 -32.790 1.00 60.00 83 VAL A N 1
ATOM 656 C CA . VAL A 1 83 ? 21.810 -7.983 -33.180 1.00 60.00 83 VAL A CA 1
ATOM 657 C C . VAL A 1 83 ? 21.846 -9.457 -33.613 1.00 60.00 83 VAL A C 1
ATOM 659 O O . VAL A 1 83 ? 22.587 -9.803 -34.530 1.00 60.00 83 VAL A O 1
ATOM 662 N N . LYS A 1 84 ? 21.015 -10.327 -33.023 1.00 58.00 84 LYS A N 1
ATOM 663 C CA . LYS A 1 84 ? 20.888 -11.735 -33.445 1.00 58.00 84 LYS A CA 1
ATOM 664 C C . LYS A 1 84 ? 20.128 -11.934 -34.757 1.00 58.00 84 LYS A C 1
ATOM 666 O O . LYS A 1 84 ? 20.286 -12.981 -35.366 1.00 58.00 84 LYS A O 1
ATOM 671 N N . ALA A 1 85 ? 19.299 -10.980 -35.177 1.00 55.16 85 ALA A N 1
ATOM 672 C CA . ALA A 1 85 ? 18.544 -11.071 -36.428 1.00 55.16 85 ALA A CA 1
ATOM 673 C C . ALA A 1 85 ? 19.354 -10.626 -37.664 1.00 55.16 85 ALA A C 1
ATOM 675 O O . ALA A 1 85 ? 18.914 -10.842 -38.791 1.00 55.16 85 ALA A O 1
ATOM 676 N N . VAL A 1 86 ? 20.515 -9.994 -37.457 1.00 51.31 86 VAL A N 1
ATOM 677 C CA . VAL A 1 86 ? 21.376 -9.431 -38.516 1.00 51.31 86 VAL A CA 1
ATOM 678 C C . VAL A 1 86 ? 22.665 -10.256 -38.724 1.00 51.31 86 VAL A C 1
ATOM 680 O O . VAL A 1 86 ? 23.454 -9.946 -39.615 1.00 51.31 86 VAL A O 1
ATOM 683 N N . ALA A 1 87 ? 22.869 -11.322 -37.940 1.00 46.59 87 ALA A N 1
ATOM 684 C CA . ALA A 1 87 ? 23.986 -12.269 -38.052 1.00 46.59 87 ALA A CA 1
ATOM 685 C C . ALA A 1 87 ? 23.513 -13.624 -38.593 1.00 46.59 87 ALA A C 1
ATOM 687 O O . ALA A 1 87 ? 24.276 -14.232 -39.377 1.00 46.59 87 ALA A O 1
#